Protein AF-A0A822ENY8-F1 (afdb_monomer_lite)

pLDDT: mean 88.09, std 9.8, range [53.44, 96.62]

Radius of gyration: 15.1 Å; chains: 1; bounding box: 35×29×44 Å

Foldseek 3Di:
DPLLDADDPVRDDPVRVVVVVQLLDLVNVLVVLVCQLVVDDPVRLAQDPVLLVVLLVCCLHHNPSNVVSLLVLLVVLCPDPPPVRNSSSLLNSLSNQLSNLNSCPNPDPVSVVVNCVSVVVSVVVCVVPDDPSSVNSNVVSVVRRD

Secondary structure (DSSP, 8-state):
--TT----TTT--HHHHHHHHHHH-HHHHHHHHHHHHHTS-TT-----HHHHHHHHHHHHHHGGGGHHHHHHHHHHHHT---HHHHHHHHHHHHHHHHHHHHHGGG--HHHHHHHHHHHHHHHHHHHHT--HHHHHHHHHHHHHH-

Structure (mmCIF, N/CA/C/O backbone):
data_AF-A0A822ENY8-F1
#
_entry.id   AF-A0A822ENY8-F1
#
loop_
_atom_site.group_PDB
_atom_site.id
_atom_site.type_symbol
_atom_site.label_atom_id
_atom_site.label_alt_id
_atom_site.label_comp_id
_atom_site.label_asym_id
_atom_site.label_entity_id
_atom_site.label_seq_id
_atom_site.pdbx_PDB_ins_code
_atom_site.Cartn_x
_atom_site.Cartn_y
_atom_site.Cartn_z
_atom_site.occupancy
_atom_site.B_iso_or_equiv
_atom_site.auth_seq_id
_atom_site.auth_comp_id
_atom_site.auth_asym_id
_atom_site.auth_atom_id
_atom_site.pdbx_PDB_model_num
ATOM 1 N N . MET A 1 1 ? -21.582 1.482 10.557 1.00 54.69 1 MET A N 1
ATOM 2 C CA . MET A 1 1 ? -20.368 2.025 11.198 1.00 54.69 1 MET A CA 1
ATOM 3 C C . MET A 1 1 ? -20.164 3.452 10.726 1.00 54.69 1 MET A C 1
ATOM 5 O O . MET A 1 1 ? -20.257 3.700 9.523 1.00 54.69 1 MET A O 1
ATOM 9 N N . ASN A 1 2 ? -19.959 4.391 11.649 1.00 65.12 2 ASN A N 1
ATOM 10 C CA . ASN A 1 2 ? -19.601 5.762 11.298 1.00 65.12 2 ASN A CA 1
ATOM 11 C C . ASN A 1 2 ? -18.320 5.735 10.444 1.00 65.12 2 ASN A C 1
ATOM 13 O O . ASN A 1 2 ? -17.404 4.973 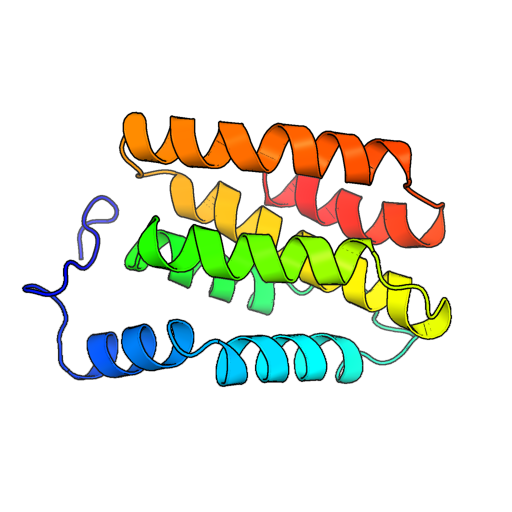10.734 1.00 65.12 2 ASN A O 1
ATOM 17 N N . LYS A 1 3 ? -18.217 6.562 9.395 1.00 58.59 3 LYS A N 1
ATOM 18 C CA . LYS A 1 3 ? -17.013 6.609 8.535 1.00 58.59 3 LYS A CA 1
ATOM 19 C C . LYS A 1 3 ? -15.734 6.979 9.305 1.00 58.59 3 LYS A C 1
ATOM 21 O O . LYS A 1 3 ? -14.646 6.798 8.769 1.00 58.59 3 LYS A O 1
ATOM 26 N N . ARG A 1 4 ? -15.875 7.519 10.520 1.00 65.06 4 ARG A N 1
ATOM 27 C CA . ARG A 1 4 ? -14.782 7.899 11.425 1.00 65.06 4 ARG A CA 1
ATOM 28 C C . ARG A 1 4 ? -14.395 6.805 12.426 1.00 65.06 4 ARG A C 1
ATOM 30 O O . ARG A 1 4 ? -13.328 6.905 13.019 1.00 65.06 4 ARG A O 1
ATOM 37 N N . GLU A 1 5 ? -15.236 5.792 12.612 1.00 71.12 5 GLU A N 1
ATOM 38 C CA . GLU A 1 5 ? -14.983 4.694 13.548 1.00 71.12 5 GLU A CA 1
ATOM 39 C C . GLU A 1 5 ? -14.218 3.573 12.845 1.00 71.12 5 GLU A C 1
ATOM 41 O O . GLU A 1 5 ? -14.550 3.176 11.726 1.00 71.12 5 GLU A O 1
ATOM 46 N N . ARG A 1 6 ? -13.165 3.092 13.509 1.00 81.50 6 ARG A N 1
ATOM 47 C CA . ARG A 1 6 ? -12.361 1.940 13.096 1.00 81.50 6 ARG A CA 1
ATOM 48 C C . ARG A 1 6 ? -12.634 0.780 14.029 1.00 81.50 6 ARG A C 1
ATOM 50 O O . ARG A 1 6 ? -13.015 0.993 15.178 1.00 81.50 6 ARG A O 1
ATOM 57 N N . TYR A 1 7 ? -12.374 -0.422 13.543 1.00 82.19 7 TYR A N 1
ATOM 58 C CA . TYR A 1 7 ? -12.403 -1.586 14.402 1.00 82.19 7 TYR A CA 1
ATOM 59 C C . TYR A 1 7 ? -11.163 -1.611 15.295 1.00 82.19 7 TYR A C 1
ATOM 61 O O . TYR A 1 7 ? -10.032 -1.518 14.823 1.00 82.19 7 TYR A O 1
ATOM 69 N N . THR A 1 8 ? -11.397 -1.755 16.589 1.00 79.00 8 THR A N 1
ATOM 70 C CA . THR A 1 8 ? -10.406 -2.140 17.596 1.00 79.00 8 THR A CA 1
ATOM 71 C C . THR A 1 8 ? -10.589 -3.621 17.914 1.00 79.00 8 THR A C 1
ATOM 73 O O . THR A 1 8 ? -11.653 -4.177 17.643 1.00 79.00 8 THR A O 1
ATOM 76 N N . LYS A 1 9 ? -9.594 -4.270 18.530 1.00 75.31 9 LYS A N 1
ATOM 77 C CA . LYS A 1 9 ? -9.696 -5.691 18.922 1.00 75.31 9 LYS A CA 1
ATOM 78 C C . LYS A 1 9 ? -10.956 -6.006 19.746 1.00 75.31 9 LYS A C 1
ATOM 80 O O . LYS A 1 9 ? -11.491 -7.099 19.641 1.0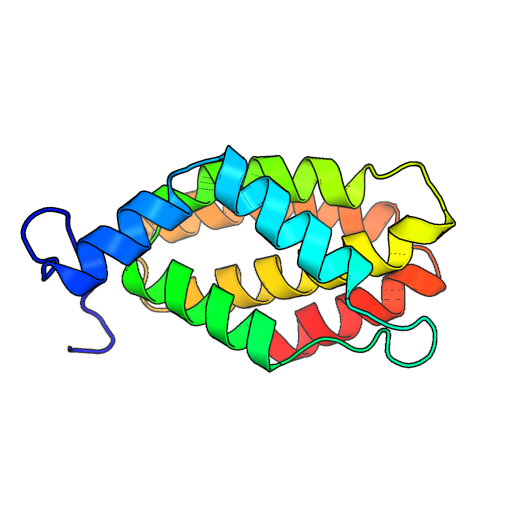0 75.31 9 LYS A O 1
ATOM 85 N N . GLU A 1 10 ? -11.446 -5.035 20.510 1.00 77.81 10 GLU A N 1
ATOM 86 C CA . GLU A 1 10 ? -12.630 -5.152 21.371 1.00 77.81 10 GLU A CA 1
ATOM 87 C C . GLU A 1 10 ? -13.961 -4.933 20.630 1.00 77.81 10 GLU A C 1
ATOM 89 O O . GLU A 1 10 ? -15.008 -5.349 21.113 1.00 77.81 10 GLU A O 1
ATOM 94 N N . THR A 1 11 ? -13.945 -4.269 19.469 1.00 85.44 11 THR A N 1
ATOM 95 C CA . THR A 1 11 ? -15.162 -3.867 18.732 1.00 85.44 11 THR A CA 1
ATOM 96 C C . THR A 1 11 ? -15.384 -4.663 17.444 1.00 85.44 11 THR A C 1
ATOM 98 O O . THR A 1 11 ? -16.391 -4.474 16.757 1.00 85.44 11 THR A O 1
ATOM 101 N N . MET A 1 12 ? -14.458 -5.559 17.090 1.00 86.88 12 MET A N 1
ATOM 102 C CA . MET A 1 12 ? -14.595 -6.446 15.935 1.00 86.88 12 MET A CA 1
ATOM 103 C C . MET A 1 12 ? -15.657 -7.518 16.189 1.00 86.88 12 MET A C 1
ATOM 105 O O . MET A 1 12 ? -15.546 -8.308 17.119 1.00 86.88 12 MET A O 1
ATOM 109 N N . SER A 1 13 ? -16.650 -7.612 15.300 1.00 90.38 13 SER A N 1
ATOM 110 C CA . SER A 1 13 ? -17.468 -8.828 15.194 1.00 90.38 13 SER A CA 1
ATOM 111 C C . SER A 1 13 ? -16.607 -10.009 14.737 1.00 90.38 13 SER A C 1
ATOM 113 O O . SER A 1 13 ? -15.613 -9.796 14.040 1.00 90.38 13 SER A O 1
ATOM 115 N N . GLU A 1 14 ? -17.055 -11.236 14.987 1.00 91.50 14 GLU A N 1
ATOM 116 C CA . GLU A 1 14 ? -16.372 -12.472 14.578 1.00 91.50 14 GLU A CA 1
ATOM 117 C C . GLU A 1 14 ? -15.902 -12.461 13.109 1.00 91.50 14 GLU A C 1
ATOM 119 O O . GLU A 1 14 ? -14.722 -12.665 12.828 1.00 91.50 14 GLU A O 1
ATOM 124 N N . TYR A 1 15 ? -16.779 -12.101 12.166 1.00 89.69 15 TYR A N 1
ATOM 125 C CA . TYR A 1 15 ? -16.439 -12.041 10.737 1.00 89.69 15 TYR A CA 1
ATOM 126 C C . TYR A 1 15 ? -15.315 -11.045 10.412 1.00 89.69 15 TYR A C 1
ATOM 128 O O . TYR A 1 15 ? -14.478 -11.284 9.543 1.00 89.69 15 TYR A O 1
ATOM 136 N N . VAL A 1 16 ? -15.284 -9.917 11.121 1.00 90.50 16 VAL A N 1
ATOM 137 C CA . VAL A 1 16 ? -14.262 -8.878 10.945 1.00 90.50 16 VAL A CA 1
ATOM 138 C C . VAL A 1 16 ? -12.939 -9.330 11.554 1.00 90.50 16 VAL A C 1
ATOM 140 O O . VAL A 1 16 ? -11.891 -9.085 10.961 1.00 90.50 16 VAL A O 1
ATOM 143 N N . ALA 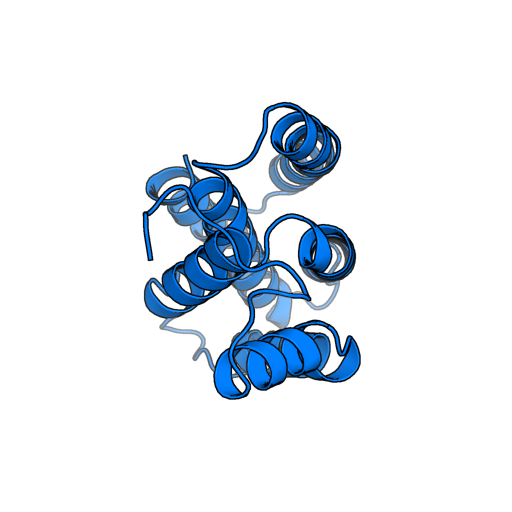A 1 17 ? -12.985 -10.033 12.688 1.00 91.12 17 ALA A N 1
ATOM 144 C CA . ALA A 1 17 ? -11.805 -10.612 13.315 1.00 91.12 17 ALA A CA 1
ATOM 145 C C . ALA A 1 17 ? -11.152 -11.679 12.421 1.00 91.12 17 ALA A C 1
ATOM 147 O O . ALA A 1 17 ? -9.930 -11.700 12.306 1.00 91.12 17 ALA A O 1
ATOM 148 N N . ILE A 1 18 ? -11.939 -12.508 11.720 1.00 93.06 18 ILE A N 1
ATOM 149 C CA . ILE A 1 18 ? -11.416 -13.473 10.734 1.00 93.06 18 ILE A CA 1
ATOM 150 C C . ILE A 1 18 ? -10.630 -12.747 9.635 1.00 93.06 18 ILE A C 1
ATOM 152 O O . ILE A 1 18 ? -9.498 -13.129 9.335 1.00 93.06 18 ILE A O 1
ATOM 156 N N . LEU A 1 19 ? -11.199 -11.678 9.064 1.00 91.88 19 LEU A N 1
ATOM 157 C CA . LEU A 1 19 ? -10.515 -10.873 8.048 1.00 91.88 19 LEU A CA 1
ATOM 158 C C . LEU A 1 19 ? -9.239 -10.234 8.604 1.00 91.88 19 LEU A C 1
ATOM 160 O O . LEU A 1 19 ? -8.189 -10.344 7.978 1.00 91.88 19 LEU A O 1
ATOM 164 N N . TYR A 1 20 ? -9.310 -9.611 9.782 1.00 92.00 20 TYR A N 1
ATOM 165 C CA . TYR A 1 20 ? -8.150 -9.006 10.437 1.00 92.00 20 TYR A CA 1
ATOM 166 C C . TYR A 1 20 ? -7.029 -10.029 10.636 1.00 92.00 20 TYR A C 1
ATOM 168 O O . TYR A 1 20 ? -5.921 -9.828 10.149 1.00 92.00 20 TYR A O 1
ATOM 176 N N . ASN A 1 21 ? -7.334 -11.165 11.266 1.00 92.75 21 ASN A N 1
ATOM 177 C CA . ASN A 1 21 ? -6.360 -12.221 11.539 1.00 92.75 21 ASN A CA 1
ATOM 178 C C . ASN A 1 21 ? -5.733 -12.761 10.251 1.00 92.75 21 ASN A C 1
ATOM 180 O O . ASN A 1 21 ? -4.535 -13.026 10.212 1.00 92.75 21 ASN A O 1
ATOM 184 N N . ARG A 1 22 ? -6.521 -12.882 9.176 1.00 93.88 22 ARG A N 1
ATOM 185 C CA . ARG A 1 22 ? -6.021 -13.356 7.886 1.00 93.88 22 ARG A CA 1
ATOM 186 C C . ARG A 1 22 ? -5.070 -12.361 7.223 1.00 93.88 22 ARG A C 1
ATOM 188 O O . ARG A 1 22 ? -4.066 -12.786 6.672 1.00 93.88 22 ARG A O 1
ATOM 195 N N . PHE A 1 23 ? -5.347 -11.059 7.301 1.00 93.06 23 PHE A N 1
ATOM 196 C CA . PHE A 1 23 ? -4.452 -10.019 6.772 1.00 93.06 23 PHE A CA 1
ATOM 197 C C . PHE A 1 23 ? -3.261 -9.697 7.688 1.00 93.06 23 PHE A C 1
ATOM 199 O O . PHE A 1 23 ? -2.304 -9.078 7.232 1.00 93.06 23 PHE A O 1
ATOM 206 N N . MET A 1 24 ? -3.288 -10.133 8.950 1.00 91.44 24 MET A N 1
ATOM 207 C CA . MET A 1 24 ? -2.122 -10.112 9.843 1.00 91.44 24 MET A CA 1
ATOM 208 C C . MET A 1 24 ? -1.139 -11.264 9.568 1.00 91.44 24 MET A C 1
ATOM 210 O O . MET A 1 24 ? 0.022 -11.186 9.970 1.00 91.44 24 MET A O 1
ATOM 214 N N . ASP A 1 25 ? -1.577 -12.334 8.895 1.00 94.06 25 ASP A N 1
ATOM 215 C CA . ASP A 1 25 ? -0.717 -13.449 8.492 1.00 94.06 25 ASP A CA 1
ATOM 216 C C . ASP A 1 25 ? 0.166 -13.048 7.301 1.00 94.06 25 ASP A C 1
ATOM 218 O O . ASP A 1 25 ? -0.301 -12.905 6.165 1.00 94.06 25 ASP A O 1
ATOM 222 N N . LYS A 1 26 ? 1.472 -12.917 7.565 1.00 91.56 26 LYS A N 1
ATOM 223 C CA . LYS A 1 26 ? 2.457 -12.511 6.558 1.00 91.56 26 LYS A CA 1
ATOM 224 C C . LYS A 1 26 ? 2.508 -13.447 5.351 1.00 91.56 26 LYS A C 1
ATOM 226 O O . LYS A 1 26 ? 2.709 -12.989 4.225 1.00 91.56 26 LYS A O 1
ATOM 231 N N . ASN A 1 27 ? 2.311 -14.748 5.565 1.00 93.75 27 ASN A N 1
ATOM 232 C CA . ASN A 1 27 ? 2.359 -15.734 4.487 1.00 93.75 27 ASN A CA 1
ATOM 233 C C . ASN A 1 27 ? 1.161 -15.572 3.558 1.00 93.75 27 ASN A C 1
ATOM 235 O O . ASN A 1 27 ? 1.317 -15.602 2.338 1.00 93.75 27 ASN A O 1
ATOM 239 N N . PHE A 1 28 ? -0.023 -15.347 4.132 1.00 95.06 28 PHE A N 1
ATOM 240 C CA . PHE A 1 28 ? -1.228 -15.102 3.352 1.00 95.06 28 PHE A CA 1
ATOM 241 C C . PHE A 1 28 ? -1.094 -13.849 2.486 1.00 95.06 28 PHE A C 1
ATOM 243 O O . PHE A 1 28 ? -1.374 -13.908 1.291 1.00 95.06 28 PHE A O 1
ATOM 250 N N . VAL A 1 29 ? -0.649 -12.728 3.060 1.00 94.25 29 VAL A N 1
ATOM 251 C CA . VAL A 1 29 ? -0.496 -11.471 2.311 1.00 94.25 29 VAL A CA 1
ATOM 252 C C . VAL A 1 29 ? 0.551 -11.608 1.208 1.00 94.25 29 VAL A C 1
ATOM 254 O O . VAL A 1 29 ? 0.290 -11.196 0.080 1.00 94.25 29 VAL A O 1
ATOM 257 N N . THR A 1 30 ? 1.687 -12.247 1.497 1.00 94.00 30 THR A N 1
ATOM 258 C CA . THR A 1 30 ? 2.732 -12.502 0.494 1.00 94.00 30 THR A CA 1
ATOM 259 C C . THR A 1 30 ? 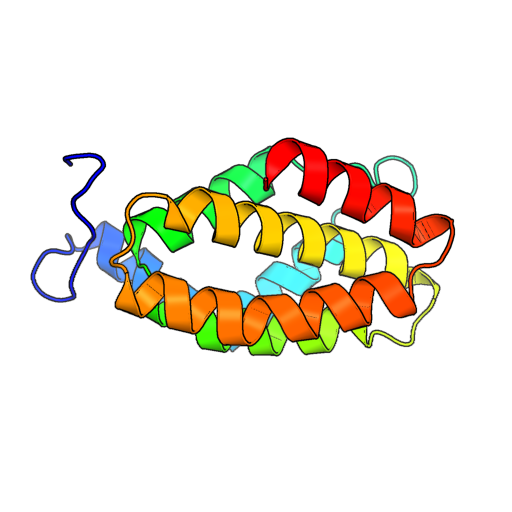2.180 -13.324 -0.676 1.00 94.00 30 THR A C 1
ATOM 261 O O . THR A 1 30 ? 2.334 -12.941 -1.834 1.00 94.00 30 THR A O 1
ATOM 264 N N . GLN A 1 31 ? 1.476 -14.424 -0.391 1.00 95.31 31 GLN A N 1
ATOM 265 C CA . GLN A 1 31 ? 0.854 -15.257 -1.425 1.00 95.31 31 GLN A CA 1
ATOM 266 C C . GLN A 1 31 ? -0.214 -14.491 -2.209 1.00 95.31 31 GLN A C 1
ATOM 268 O O . GLN A 1 31 ? -0.257 -14.574 -3.433 1.00 95.31 31 GLN A O 1
ATOM 273 N N . LEU A 1 32 ? -1.063 -13.720 -1.525 1.00 94.75 32 LEU A N 1
ATOM 274 C CA . LEU A 1 32 ? -2.097 -12.905 -2.156 1.00 94.75 32 LEU A CA 1
ATOM 275 C C . LEU A 1 32 ? -1.489 -11.917 -3.160 1.00 94.75 32 LEU A C 1
ATOM 277 O O . LEU A 1 32 ? -1.969 -11.828 -4.287 1.00 94.75 32 LEU A O 1
ATOM 281 N N . ILE A 1 33 ? -0.427 -11.211 -2.766 1.00 94.44 33 ILE A N 1
ATOM 282 C CA . ILE A 1 33 ? 0.292 -10.267 -3.628 1.00 94.44 33 ILE A CA 1
ATOM 283 C C . ILE A 1 33 ? 0.906 -10.993 -4.830 1.00 94.44 33 ILE A C 1
ATOM 285 O O . ILE A 1 33 ? 0.742 -10.543 -5.961 1.00 94.44 33 ILE A O 1
ATOM 289 N N . GLN A 1 34 ? 1.542 -12.149 -4.618 1.00 92.75 34 GLN A N 1
ATOM 290 C CA . GLN A 1 34 ? 2.086 -12.962 -5.711 1.00 92.75 34 GLN A CA 1
ATOM 291 C C . GLN A 1 34 ? 1.003 -13.376 -6.713 1.00 92.75 34 GLN A C 1
ATOM 293 O O . GLN A 1 34 ? 1.198 -13.234 -7.918 1.00 92.75 34 GLN A O 1
ATOM 298 N N . TYR A 1 35 ? -0.160 -13.824 -6.235 1.00 92.50 35 TYR A N 1
ATOM 299 C CA . TYR A 1 35 ? -1.285 -14.141 -7.113 1.00 92.50 35 TYR A CA 1
ATOM 300 C C . TYR A 1 35 ? -1.791 -12.915 -7.873 1.00 92.50 35 TYR A C 1
ATOM 302 O O . TYR A 1 35 ? -2.115 -13.041 -9.048 1.00 92.50 35 TYR A O 1
ATOM 310 N N . MET A 1 36 ? -1.830 -11.731 -7.253 1.00 92.19 36 MET A N 1
ATOM 311 C CA . MET A 1 36 ? -2.222 -10.496 -7.943 1.00 92.19 36 MET A CA 1
ATOM 312 C C . MET A 1 36 ? -1.262 -10.128 -9.076 1.00 92.19 36 MET A C 1
ATOM 314 O O . MET A 1 36 ? -1.716 -9.681 -10.122 1.00 92.19 36 MET A O 1
ATOM 318 N N . ILE A 1 37 ? 0.041 -10.345 -8.889 1.00 90.31 37 ILE A N 1
ATOM 319 C CA . ILE A 1 37 ? 1.049 -10.096 -9.929 1.00 90.31 37 ILE A CA 1
ATOM 320 C C . ILE A 1 37 ? 0.877 -11.080 -11.094 1.00 90.31 37 ILE A C 1
ATOM 322 O O . ILE A 1 37 ? 0.966 -10.678 -12.249 1.00 90.31 37 ILE A O 1
ATOM 326 N N . LEU A 1 38 ? 0.620 -12.358 -10.792 1.00 87.44 38 LEU A N 1
ATOM 327 C CA . LEU A 1 38 ? 0.505 -13.431 -11.788 1.00 87.44 38 LEU A CA 1
ATOM 328 C C . LEU A 1 38 ? -0.826 -13.447 -12.545 1.00 87.44 38 LEU A C 1
ATOM 330 O O . LEU A 1 38 ? -0.868 -13.917 -13.677 1.00 87.44 38 LEU A O 1
ATOM 334 N N . ALA A 1 39 ? -1.912 -13.004 -11.910 1.00 79.56 39 ALA A N 1
ATOM 335 C CA . ALA A 1 39 ? -3.259 -13.081 -12.472 1.00 79.56 39 ALA A CA 1
ATOM 336 C C . ALA A 1 39 ? -3.492 -12.123 -13.648 1.00 79.56 39 ALA A C 1
ATOM 338 O O . ALA A 1 39 ? -4.523 -12.225 -14.307 1.00 79.56 39 ALA A O 1
ATOM 339 N N . ASP A 1 40 ? -2.570 -11.194 -13.893 1.00 70.75 40 ASP A N 1
ATOM 340 C CA . ASP A 1 40 ? -2.741 -10.177 -14.917 1.00 70.75 40 ASP A CA 1
ATOM 341 C C . ASP A 1 40 ? -2.082 -10.638 -16.226 1.00 70.75 40 ASP A C 1
ATOM 343 O O . ASP A 1 40 ? -0.887 -10.940 -16.285 1.00 70.75 40 ASP A O 1
ATOM 347 N N . GLU A 1 41 ? -2.874 -10.698 -17.296 1.00 61.94 41 GLU A N 1
ATOM 348 C CA . GLU A 1 41 ? -2.367 -10.973 -18.637 1.00 61.94 41 GLU A CA 1
ATOM 349 C C . GLU A 1 41 ? -1.564 -9.765 -19.149 1.00 61.94 41 GLU A C 1
ATOM 351 O O . GLU A 1 41 ? -1.925 -8.614 -18.898 1.00 61.94 41 GLU A O 1
ATOM 356 N N . LYS A 1 42 ? -0.483 -10.007 -19.907 1.00 57.44 42 LYS A N 1
ATOM 357 C CA . LYS A 1 42 ? 0.445 -8.957 -20.388 1.00 57.44 42 LYS A CA 1
ATOM 358 C C . LYS A 1 42 ? -0.227 -7.785 -21.124 1.00 57.44 42 LYS A C 1
ATOM 360 O O . LYS A 1 42 ? 0.359 -6.715 -21.202 1.00 57.44 42 LYS A O 1
ATOM 365 N N . ASN A 1 43 ? -1.437 -7.974 -21.651 1.00 53.44 43 ASN A N 1
ATOM 366 C CA . ASN A 1 43 ? -2.165 -6.962 -22.420 1.00 53.44 43 ASN A CA 1
ATOM 367 C C . ASN A 1 43 ? -3.183 -6.159 -21.582 1.00 53.44 43 ASN A C 1
ATOM 369 O O . ASN A 1 43 ? -3.791 -5.227 -22.104 1.00 53.44 43 ASN A O 1
ATOM 373 N N . GLU A 1 44 ? -3.358 -6.486 -20.297 1.00 58.84 44 GLU A N 1
ATOM 374 C CA . GLU A 1 44 ? -4.300 -5.829 -19.377 1.00 58.84 44 GLU A CA 1
ATOM 375 C C . GLU A 1 44 ? -3.616 -5.342 -18.088 1.00 58.84 44 GLU A C 1
ATOM 377 O O . GLU A 1 44 ? -4.223 -5.311 -17.019 1.00 58.84 44 GLU A O 1
ATOM 382 N N . LEU A 1 45 ? -2.353 -4.910 -18.172 1.00 63.41 45 LEU A N 1
ATOM 383 C CA . LEU A 1 45 ? -1.557 -4.413 -17.035 1.00 63.41 45 LEU A CA 1
ATOM 384 C C . LEU A 1 45 ? -2.019 -3.028 -16.518 1.00 63.41 45 LEU A C 1
ATOM 386 O O . LEU A 1 45 ? -1.227 -2.228 -16.028 1.00 63.41 45 LEU A O 1
ATOM 390 N N . ASN A 1 46 ? -3.320 -2.747 -16.580 1.00 76.56 46 ASN A N 1
ATOM 391 C CA . ASN A 1 46 ? -3.942 -1.532 -16.075 1.00 76.56 46 ASN A CA 1
ATOM 392 C C . ASN A 1 46 ? -4.130 -1.581 -14.557 1.00 76.56 46 ASN A C 1
ATOM 394 O O . ASN A 1 46 ? -4.361 -2.634 -13.966 1.00 76.56 46 ASN A O 1
ATOM 398 N N . PHE A 1 47 ? -4.130 -0.406 -13.929 1.00 82.31 47 PHE A N 1
ATOM 399 C CA . PHE A 1 47 ? -4.451 -0.250 -12.513 1.00 82.31 47 PHE A CA 1
ATOM 400 C C . PHE A 1 47 ? -5.825 -0.846 -12.171 1.00 82.31 47 PHE A C 1
ATOM 402 O O . PHE A 1 47 ? -6.865 -0.406 -12.675 1.00 82.31 47 PHE A O 1
ATOM 409 N N . ASN A 1 48 ? -5.853 -1.815 -11.259 1.00 88.62 48 ASN A N 1
ATOM 410 C CA . ASN A 1 48 ? -7.073 -2.508 -10.892 1.00 88.62 48 ASN A CA 1
ATOM 411 C C . ASN A 1 48 ? -7.843 -1.745 -9.803 1.00 88.62 48 ASN A C 1
ATOM 413 O O . ASN A 1 48 ? -7.542 -1.791 -8.604 1.00 88.62 48 ASN A O 1
ATOM 417 N N . ILE A 1 49 ? -8.928 -1.082 -10.214 1.00 86.94 49 ILE A N 1
ATOM 418 C CA . ILE A 1 49 ? -9.775 -0.292 -9.312 1.00 86.94 49 ILE A CA 1
ATOM 419 C C . ILE A 1 49 ? -10.403 -1.122 -8.178 1.00 86.94 49 ILE A C 1
ATOM 421 O O . ILE A 1 49 ? -10.694 -0.582 -7.106 1.00 86.94 49 ILE A O 1
ATOM 425 N N . HIS A 1 50 ? -10.624 -2.423 -8.381 1.00 90.81 50 HIS A N 1
ATOM 426 C CA . HIS A 1 50 ? -11.206 -3.300 -7.365 1.00 90.81 50 HIS A CA 1
ATOM 427 C C . HIS A 1 50 ? -10.182 -3.657 -6.287 1.00 90.81 50 HIS A C 1
ATOM 429 O O . HIS A 1 50 ? -10.510 -3.561 -5.101 1.00 90.81 50 HIS A O 1
ATOM 435 N N . ARG A 1 51 ? -8.938 -3.968 -6.674 1.00 92.50 51 ARG A N 1
ATOM 436 C CA . ARG A 1 51 ? -7.829 -4.200 -5.732 1.00 92.50 51 ARG A CA 1
ATOM 437 C C . ARG A 1 51 ? -7.534 -2.948 -4.913 1.00 92.50 51 ARG A C 1
ATOM 439 O O . ARG A 1 51 ? -7.545 -3.002 -3.684 1.00 92.50 51 ARG A O 1
ATOM 446 N N . PHE A 1 52 ? -7.443 -1.790 -5.563 1.00 92.75 52 PHE A N 1
ATOM 447 C CA . PHE A 1 52 ? -7.346 -0.499 -4.875 1.00 92.75 52 PHE A CA 1
ATOM 448 C C . PHE A 1 52 ? -8.467 -0.291 -3.838 1.00 92.75 52 PHE A C 1
ATOM 450 O O . PHE A 1 52 ? -8.209 0.076 -2.688 1.00 92.75 52 PHE A O 1
ATOM 457 N N . ARG A 1 53 ? -9.735 -0.532 -4.213 1.00 93.31 53 ARG A N 1
ATOM 458 C CA . ARG A 1 53 ? -10.882 -0.384 -3.296 1.00 93.31 53 ARG A CA 1
ATOM 459 C C . ARG A 1 53 ? -10.812 -1.361 -2.123 1.00 93.31 53 ARG A C 1
ATOM 461 O O . ARG A 1 53 ? -11.210 -0.980 -1.020 1.00 93.31 53 ARG A O 1
ATOM 468 N N . MET A 1 54 ? -10.302 -2.572 -2.346 1.00 95.00 54 MET A N 1
ATOM 469 C CA . MET A 1 54 ? -10.055 -3.558 -1.296 1.00 95.00 54 MET A CA 1
ATOM 470 C C . MET A 1 54 ? -9.019 -3.031 -0.297 1.00 95.00 54 MET A C 1
ATOM 472 O O . MET A 1 54 ? -9.343 -2.909 0.885 1.00 95.00 54 MET A O 1
ATOM 476 N N . PHE A 1 55 ? -7.833 -2.615 -0.759 1.00 95.75 55 PHE A N 1
ATOM 477 C CA . PHE A 1 55 ? -6.785 -2.061 0.109 1.00 95.75 55 PHE A CA 1
ATOM 478 C C . PHE A 1 55 ? -7.253 -0.809 0.854 1.00 95.75 55 PHE A C 1
ATOM 480 O O . PHE A 1 55 ? -7.079 -0.705 2.068 1.00 95.75 55 PHE A O 1
ATOM 487 N N . LYS A 1 56 ? -7.966 0.097 0.177 1.00 94.81 56 LYS A N 1
ATOM 488 C CA . LYS A 1 56 ? -8.619 1.244 0.824 1.00 94.81 56 LYS A CA 1
ATOM 489 C C . LYS A 1 56 ? -9.540 0.814 1.966 1.00 94.81 56 LYS A C 1
ATOM 491 O O . LYS A 1 56 ? -9.557 1.458 3.013 1.00 94.81 56 LYS A O 1
ATOM 496 N N . GLY A 1 57 ? -10.339 -0.232 1.762 1.00 93.50 57 GLY A N 1
ATOM 497 C CA . GLY A 1 57 ? -11.214 -0.794 2.788 1.00 93.50 57 GLY A CA 1
ATOM 498 C C . GLY A 1 57 ? -10.430 -1.333 3.983 1.00 93.50 57 GLY A C 1
ATOM 499 O O . GLY A 1 57 ? -10.780 -1.010 5.118 1.00 93.50 57 GLY A O 1
ATOM 500 N N . LEU A 1 58 ? -9.353 -2.080 3.726 1.00 93.94 58 LEU A N 1
ATOM 501 C CA . LEU A 1 58 ? -8.476 -2.642 4.756 1.00 93.94 58 LEU A CA 1
ATOM 502 C C . LEU A 1 58 ? -7.875 -1.544 5.640 1.00 93.94 58 LEU A C 1
ATOM 504 O O . LEU A 1 58 ? -8.133 -1.526 6.843 1.00 93.94 58 LEU A O 1
ATOM 508 N N . PHE A 1 59 ? -7.173 -0.571 5.054 1.00 94.38 59 PHE A N 1
ATOM 509 C CA . PHE A 1 59 ? -6.541 0.513 5.818 1.00 94.38 59 PHE A CA 1
ATOM 510 C C . PHE A 1 59 ? -7.558 1.438 6.494 1.00 94.38 59 PHE A C 1
ATOM 512 O O . PHE A 1 59 ? -7.315 1.939 7.594 1.00 94.38 59 PHE A O 1
ATOM 519 N N . ARG A 1 60 ? -8.738 1.639 5.892 1.00 92.75 60 ARG A N 1
ATOM 520 C CA . ARG A 1 60 ? -9.821 2.389 6.540 1.00 92.75 60 ARG A CA 1
ATOM 521 C C . ARG A 1 60 ? -10.333 1.673 7.787 1.00 92.75 60 ARG A C 1
ATOM 523 O O . ARG A 1 60 ? -10.592 2.343 8.776 1.00 92.75 60 ARG A O 1
ATOM 530 N N . ASN A 1 61 ? -10.532 0.358 7.723 1.00 91.12 61 ASN A N 1
ATOM 531 C CA . ASN A 1 61 ? -11.199 -0.407 8.777 1.00 91.12 61 ASN A CA 1
ATOM 532 C C . ASN A 1 61 ? -10.238 -0.831 9.903 1.00 91.12 61 ASN A C 1
ATOM 534 O O . ASN A 1 61 ? -10.628 -0.759 11.066 1.00 91.12 61 ASN A O 1
ATOM 538 N N . PHE A 1 62 ? -9.012 -1.240 9.560 1.00 90.38 62 PHE A N 1
ATOM 539 C CA . PHE A 1 62 ? -8.024 -1.814 10.488 1.00 90.38 62 PHE A CA 1
ATOM 540 C C . PHE A 1 62 ? -6.880 -0.856 10.845 1.00 90.38 62 PHE A C 1
ATOM 542 O O . PHE A 1 62 ? -6.193 -1.048 11.841 1.00 90.38 62 PHE A O 1
ATOM 549 N N . GLY A 1 63 ? -6.700 0.223 10.083 1.00 86.69 63 GLY A N 1
ATOM 550 C CA . GLY A 1 63 ? -5.761 1.279 10.442 1.00 86.69 63 GLY A CA 1
ATOM 551 C C . GLY A 1 63 ? -4.290 0.885 10.299 1.00 86.69 63 GLY A C 1
ATOM 552 O O . GLY A 1 63 ? -3.886 0.282 9.306 1.00 86.69 63 GLY A O 1
ATOM 553 N N . ILE A 1 64 ? -3.494 1.312 11.282 1.00 88.00 64 ILE A N 1
ATOM 554 C CA . ILE A 1 64 ? -2.028 1.282 11.242 1.00 88.00 64 ILE A CA 1
ATOM 555 C C . ILE A 1 64 ? -1.440 -0.107 11.510 1.00 88.00 64 ILE A C 1
ATOM 557 O O . ILE A 1 64 ? -0.319 -0.362 11.091 1.00 88.00 64 ILE A O 1
ATOM 561 N N . ASP A 1 65 ? -2.195 -1.013 12.137 1.00 87.00 65 ASP A N 1
ATOM 562 C CA . ASP A 1 65 ? -1.724 -2.354 12.515 1.00 87.00 65 ASP A CA 1
ATOM 563 C C . ASP A 1 65 ? -1.190 -3.154 11.319 1.00 87.00 65 ASP A C 1
ATOM 565 O O . ASP A 1 65 ? -0.207 -3.878 11.432 1.00 87.00 65 ASP A O 1
ATOM 569 N N . LEU A 1 66 ? -1.819 -2.985 10.152 1.00 88.44 66 LEU A N 1
ATOM 570 C CA . LEU A 1 66 ? -1.420 -3.656 8.915 1.00 88.44 66 LEU A CA 1
ATOM 571 C C . LEU A 1 66 ? -0.283 -2.929 8.182 1.00 88.44 66 LEU A C 1
ATOM 573 O O . LEU A 1 66 ? 0.358 -3.511 7.310 1.00 88.44 66 LEU A O 1
ATOM 577 N N . MET A 1 67 ? -0.040 -1.654 8.497 1.00 91.00 67 MET A N 1
ATOM 578 C CA . MET A 1 67 ? 0.827 -0.772 7.713 1.00 91.00 67 MET A CA 1
ATOM 579 C C . MET A 1 67 ? 2.250 -1.311 7.615 1.00 91.00 67 MET A C 1
ATOM 581 O O . MET A 1 67 ? 2.798 -1.363 6.521 1.00 91.00 67 MET A O 1
ATOM 585 N N . ASP A 1 68 ? 2.831 -1.737 8.734 1.00 89.00 68 ASP A N 1
ATOM 586 C CA . ASP A 1 68 ? 4.228 -2.172 8.774 1.00 89.00 68 ASP A CA 1
ATOM 587 C C . ASP A 1 68 ? 4.459 -3.399 7.898 1.00 89.00 68 ASP A C 1
ATOM 589 O O . ASP A 1 68 ? 5.423 -3.444 7.138 1.00 89.00 68 ASP A O 1
ATOM 593 N N . HIS A 1 69 ? 3.520 -4.342 7.925 1.00 89.31 69 HIS A N 1
ATOM 594 C CA . HIS A 1 69 ? 3.606 -5.528 7.093 1.00 89.31 69 HIS A CA 1
ATOM 595 C C . HIS A 1 69 ? 3.468 -5.205 5.597 1.00 89.31 69 HIS A C 1
ATOM 597 O O . HIS A 1 69 ? 4.230 -5.722 4.782 1.00 89.31 69 HIS A O 1
ATOM 603 N N . PHE A 1 70 ? 2.545 -4.313 5.223 1.00 94.38 70 PHE A N 1
ATOM 604 C CA . PHE A 1 70 ? 2.432 -3.879 3.830 1.00 94.38 70 PHE A CA 1
ATOM 605 C C . PHE A 1 70 ? 3.643 -3.061 3.371 1.00 94.38 70 PHE A C 1
ATOM 607 O O . PHE A 1 70 ? 4.033 -3.197 2.219 1.00 94.38 70 PHE A O 1
ATOM 614 N N . MET A 1 71 ? 4.270 -2.263 4.241 1.00 95.00 71 MET A N 1
ATOM 615 C CA . MET A 1 71 ? 5.506 -1.546 3.904 1.00 95.00 71 MET A CA 1
ATOM 616 C C . MET A 1 71 ? 6.668 -2.504 3.609 1.00 95.00 71 MET A C 1
ATOM 618 O O . MET A 1 71 ? 7.387 -2.276 2.643 1.00 95.00 71 MET A O 1
ATOM 622 N N . GLU A 1 72 ? 6.820 -3.591 4.377 1.00 93.81 72 GLU A N 1
ATOM 623 C CA . GLU A 1 72 ? 7.806 -4.645 4.073 1.00 93.81 72 GLU A CA 1
ATOM 624 C C . GLU A 1 72 ? 7.557 -5.266 2.688 1.00 93.81 72 GLU A C 1
ATOM 626 O O . GLU A 1 72 ? 8.489 -5.489 1.923 1.00 93.81 72 GLU A O 1
ATOM 631 N N . GLN A 1 73 ? 6.293 -5.537 2.346 1.00 95.06 73 GLN A N 1
ATOM 632 C CA . GLN A 1 73 ? 5.947 -6.092 1.035 1.00 95.06 73 GLN A CA 1
ATOM 633 C C . GLN A 1 73 ? 6.189 -5.090 -0.096 1.00 95.06 73 GLN A C 1
ATOM 635 O O . GLN A 1 73 ? 6.706 -5.467 -1.141 1.00 95.06 73 GLN A O 1
ATOM 640 N N . LEU A 1 74 ? 5.845 -3.817 0.104 1.00 96.50 74 LEU A N 1
ATOM 641 C CA . LEU A 1 74 ? 6.074 -2.758 -0.877 1.00 96.50 74 LEU A CA 1
ATOM 642 C C . LEU 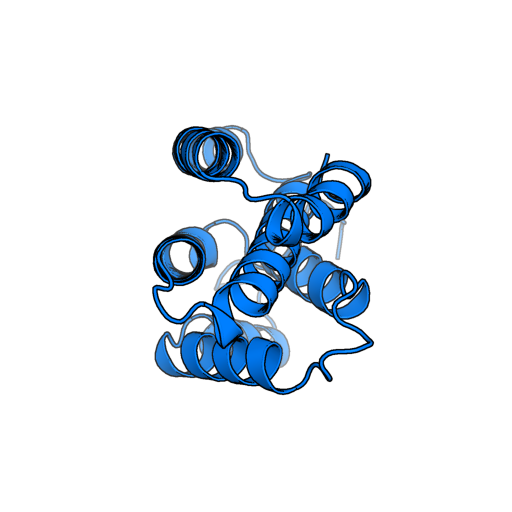A 1 74 ? 7.556 -2.625 -1.233 1.00 96.50 74 LEU A C 1
ATOM 644 O O . LEU A 1 74 ? 7.874 -2.509 -2.414 1.00 96.50 74 LEU A O 1
ATOM 648 N N . ASP A 1 75 ? 8.436 -2.695 -0.234 1.00 95.12 75 ASP A N 1
ATOM 649 C CA . ASP A 1 75 ? 9.886 -2.676 -0.429 1.00 95.12 75 ASP A CA 1
ATOM 650 C C . ASP A 1 75 ? 10.353 -3.839 -1.319 1.00 95.12 75 ASP A C 1
ATOM 652 O O . ASP A 1 75 ? 11.054 -3.626 -2.305 1.00 95.12 75 ASP A O 1
ATOM 656 N N . ILE A 1 76 ? 9.871 -5.059 -1.057 1.00 95.06 76 ILE A N 1
ATOM 657 C CA . ILE A 1 76 ? 10.174 -6.240 -1.885 1.00 95.06 76 ILE A CA 1
ATOM 658 C C . ILE A 1 76 ? 9.707 -6.042 -3.335 1.00 95.06 76 ILE A C 1
ATOM 660 O O . ILE A 1 76 ? 10.416 -6.421 -4.265 1.00 95.06 76 ILE A O 1
ATOM 664 N N . LEU A 1 77 ? 8.524 -5.453 -3.539 1.00 95.06 77 LEU A N 1
ATOM 665 C CA . LEU A 1 77 ? 7.940 -5.272 -4.870 1.00 95.06 77 LEU A CA 1
ATOM 666 C C . LEU A 1 77 ? 8.727 -4.288 -5.736 1.00 95.06 77 LEU A C 1
ATOM 668 O O . LEU A 1 77 ? 8.952 -4.570 -6.912 1.00 95.06 77 LEU A O 1
ATOM 672 N N . ILE A 1 78 ? 9.140 -3.147 -5.180 1.00 94.12 78 ILE A N 1
ATOM 673 C CA . ILE A 1 78 ? 9.870 -2.129 -5.953 1.00 94.12 78 ILE A CA 1
ATOM 674 C C . ILE A 1 78 ? 11.324 -2.533 -6.232 1.00 94.12 78 ILE A C 1
ATOM 676 O O . ILE A 1 78 ? 11.935 -2.012 -7.159 1.00 94.12 78 ILE A O 1
ATOM 680 N N . HIS A 1 79 ? 11.857 -3.490 -5.466 1.00 94.62 79 HIS A N 1
ATOM 681 C CA . HIS A 1 79 ? 13.196 -4.055 -5.636 1.00 94.62 79 HIS A CA 1
ATOM 682 C C . HIS A 1 79 ? 13.219 -5.356 -6.458 1.00 94.62 79 HIS A C 1
ATOM 684 O O . HIS A 1 79 ? 14.248 -6.042 -6.501 1.00 94.62 79 HIS A O 1
ATOM 690 N N . GLU A 1 80 ? 12.111 -5.722 -7.110 1.00 93.06 80 GLU A N 1
ATOM 691 C CA . GLU A 1 80 ? 12.065 -6.891 -7.987 1.00 93.06 80 GLU A CA 1
ATOM 692 C C . GLU A 1 80 ? 13.089 -6.754 -9.128 1.00 93.06 80 GLU A C 1
ATOM 694 O O . GLU A 1 80 ? 13.166 -5.738 -9.822 1.00 93.06 80 GLU A O 1
ATOM 699 N N . LYS A 1 81 ? 13.892 -7.804 -9.327 1.00 88.31 81 LYS A N 1
ATOM 700 C CA . LYS A 1 81 ? 14.996 -7.834 -10.299 1.00 88.31 81 LYS A CA 1
ATOM 701 C C . LYS A 1 81 ? 14.608 -8.514 -11.606 1.00 88.31 81 LYS A C 1
ATOM 703 O O . LYS A 1 81 ? 15.259 -8.289 -12.624 1.00 88.31 81 LYS A O 1
ATOM 708 N N . MET A 1 82 ? 13.583 -9.363 -11.583 1.00 87.94 82 MET A N 1
ATOM 709 C CA . MET A 1 82 ? 13.050 -9.999 -12.784 1.00 87.94 82 MET A CA 1
ATOM 710 C C . MET A 1 82 ? 12.287 -8.967 -13.613 1.00 87.94 82 MET A C 1
ATOM 712 O O . MET A 1 82 ? 11.178 -8.571 -13.249 1.00 87.94 82 MET A O 1
ATOM 716 N N . ILE A 1 83 ? 12.871 -8.554 -14.740 1.00 83.50 83 ILE A N 1
ATOM 717 C CA . ILE A 1 83 ? 12.309 -7.538 -15.644 1.00 83.50 83 ILE A CA 1
ATOM 718 C C . ILE A 1 83 ? 10.878 -7.910 -16.053 1.00 83.50 83 ILE A C 1
ATOM 720 O O . ILE A 1 83 ? 9.995 -7.058 -16.051 1.00 83.50 83 ILE A O 1
ATOM 724 N N . GLU A 1 84 ? 10.602 -9.192 -16.315 1.00 84.56 84 GLU A N 1
ATOM 725 C CA . GLU A 1 84 ? 9.266 -9.650 -16.706 1.00 84.56 84 GLU A CA 1
ATOM 726 C C . GLU A 1 84 ? 8.196 -9.520 -15.609 1.00 84.56 84 GLU A C 1
ATOM 728 O O . GLU A 1 84 ? 7.007 -9.619 -15.910 1.00 84.56 84 GLU A O 1
ATOM 733 N N . LYS A 1 85 ? 8.598 -9.306 -14.350 1.00 86.88 85 LYS A N 1
ATOM 734 C CA . LYS A 1 85 ? 7.694 -9.119 -13.206 1.00 86.88 85 LYS A CA 1
ATOM 735 C C . LYS A 1 85 ? 7.624 -7.678 -12.721 1.00 86.88 85 LYS A C 1
ATOM 737 O O . LYS A 1 85 ? 6.640 -7.334 -12.071 1.00 86.88 85 LYS A O 1
ATOM 742 N N . GLN A 1 86 ? 8.618 -6.846 -13.036 1.00 88.56 86 GLN A N 1
ATOM 743 C CA . GLN A 1 86 ? 8.727 -5.477 -12.524 1.00 88.56 86 GLN A CA 1
ATOM 744 C C . GLN A 1 86 ? 7.449 -4.665 -12.744 1.00 88.56 86 GLN A C 1
ATOM 746 O O . GLN A 1 86 ? 6.912 -4.107 -11.791 1.00 88.56 86 GLN A O 1
ATOM 751 N N . GLU A 1 87 ? 6.902 -4.651 -13.959 1.00 88.44 87 GLU A N 1
ATOM 752 C CA . GLU A 1 87 ? 5.674 -3.903 -14.256 1.00 88.44 87 GLU A CA 1
ATOM 753 C C . GLU A 1 87 ? 4.490 -4.359 -13.382 1.00 88.44 87 GLU A C 1
ATOM 755 O O . GLU A 1 87 ? 3.784 -3.539 -12.792 1.00 88.44 87 GLU A O 1
ATOM 760 N N . GLY A 1 88 ? 4.316 -5.674 -13.210 1.00 90.31 88 GLY A N 1
ATOM 761 C CA . GLY A 1 88 ? 3.291 -6.233 -12.328 1.00 90.31 88 GLY A CA 1
ATOM 762 C C . GLY A 1 88 ? 3.509 -5.891 -10.855 1.00 90.31 88 GLY A C 1
ATOM 763 O O . GLY A 1 88 ? 2.566 -5.500 -10.164 1.00 90.31 88 GLY A O 1
ATOM 764 N N . CYS A 1 89 ? 4.753 -5.971 -10.381 1.00 93.50 89 CYS A N 1
ATOM 765 C CA . CYS A 1 89 ? 5.120 -5.603 -9.017 1.00 93.50 89 CYS A CA 1
ATOM 766 C C . CYS A 1 89 ? 4.852 -4.118 -8.740 1.00 93.50 89 CYS A C 1
ATOM 768 O O . CYS A 1 89 ? 4.207 -3.791 -7.742 1.00 93.50 89 CYS A O 1
ATOM 770 N N . HIS A 1 90 ? 5.268 -3.219 -9.638 1.00 93.31 90 HIS A N 1
ATOM 771 C CA . HIS A 1 90 ? 5.028 -1.782 -9.502 1.00 93.31 90 HIS A CA 1
ATOM 772 C C . HIS A 1 90 ? 3.537 -1.433 -9.583 1.00 93.31 90 HIS A C 1
ATOM 774 O O . HIS A 1 90 ? 3.091 -0.576 -8.821 1.00 93.31 90 HIS A O 1
ATOM 780 N N . ARG A 1 91 ? 2.740 -2.109 -10.424 1.00 92.00 91 ARG A N 1
ATOM 781 C CA . ARG A 1 91 ? 1.274 -1.948 -10.440 1.00 92.00 91 ARG A CA 1
ATOM 782 C C . ARG A 1 91 ? 0.647 -2.327 -9.102 1.00 92.00 91 ARG A C 1
ATOM 784 O O . ARG A 1 91 ? -0.102 -1.534 -8.534 1.00 92.00 91 ARG A O 1
ATOM 791 N N . VAL A 1 92 ? 0.937 -3.521 -8.586 1.00 94.38 92 VAL A N 1
ATOM 792 C CA . VAL A 1 92 ? 0.354 -3.973 -7.312 1.00 94.38 92 VAL A CA 1
ATOM 793 C C . VAL A 1 92 ? 0.816 -3.075 -6.160 1.00 94.38 92 VAL A C 1
ATOM 795 O O . VAL A 1 92 ? 0.007 -2.705 -5.306 1.00 94.38 92 VAL A O 1
ATOM 798 N N . ALA A 1 93 ? 2.077 -2.632 -6.171 1.00 95.56 93 ALA A N 1
ATOM 799 C CA . ALA A 1 93 ? 2.581 -1.648 -5.217 1.00 95.56 93 ALA A CA 1
ATOM 800 C C . ALA A 1 93 ? 1.802 -0.322 -5.295 1.00 95.56 93 ALA A C 1
ATOM 802 O O . ALA A 1 93 ? 1.332 0.180 -4.272 1.00 95.56 93 ALA A O 1
ATOM 803 N N . ALA A 1 94 ? 1.584 0.205 -6.501 1.00 94.50 94 ALA A N 1
ATOM 804 C CA . ALA A 1 94 ? 0.780 1.398 -6.758 1.00 94.50 94 ALA A CA 1
ATOM 805 C C . ALA A 1 94 ? -0.665 1.263 -6.233 1.00 94.50 94 ALA A C 1
ATOM 807 O O . ALA A 1 94 ? -1.194 2.184 -5.605 1.00 94.50 94 ALA A O 1
ATOM 808 N N . GLU A 1 95 ? -1.312 0.111 -6.424 1.00 94.94 95 GLU A N 1
ATOM 809 C CA . GLU A 1 95 ? -2.664 -0.164 -5.915 1.00 94.94 95 GLU A CA 1
ATOM 810 C C . GLU A 1 95 ? -2.728 -0.182 -4.382 1.00 94.94 95 GLU A C 1
ATOM 812 O O . GLU A 1 95 ? -3.658 0.387 -3.791 1.00 94.94 95 GLU A O 1
ATOM 817 N N . ILE A 1 96 ? -1.736 -0.804 -3.734 1.00 96.00 96 ILE A N 1
ATOM 818 C CA . ILE A 1 96 ? -1.616 -0.849 -2.273 1.00 96.00 96 ILE A CA 1
ATOM 819 C C . ILE A 1 96 ? -1.394 0.560 -1.721 1.00 96.00 96 ILE A C 1
ATOM 821 O O . ILE A 1 96 ? -2.112 0.973 -0.807 1.00 96.00 96 ILE A O 1
ATOM 825 N N . VAL A 1 97 ? -0.448 1.315 -2.289 1.00 96.25 97 VAL A N 1
ATOM 826 C CA . VAL A 1 97 ? -0.115 2.681 -1.856 1.00 96.25 97 VAL A CA 1
ATOM 827 C C . VAL A 1 97 ? -1.315 3.610 -2.006 1.00 96.25 97 VAL A C 1
ATOM 829 O O . VAL A 1 97 ? -1.696 4.282 -1.044 1.00 96.25 97 VAL A O 1
ATOM 832 N N . ALA A 1 98 ? -1.984 3.601 -3.162 1.00 95.00 98 ALA A N 1
ATOM 833 C CA . ALA A 1 98 ? -3.199 4.384 -3.366 1.00 95.00 98 ALA A CA 1
ATOM 834 C C . ALA A 1 98 ? -4.286 4.006 -2.346 1.00 95.00 98 ALA A C 1
ATOM 836 O O . ALA A 1 98 ? -4.948 4.877 -1.770 1.00 95.00 98 ALA A O 1
ATOM 837 N N . GLY A 1 99 ? -4.458 2.706 -2.081 1.00 95.38 99 GLY A N 1
ATOM 838 C CA . GLY A 1 99 ? -5.375 2.202 -1.062 1.00 95.38 99 GLY A CA 1
ATOM 839 C C . GLY A 1 99 ? -5.033 2.716 0.337 1.00 95.38 99 GLY A C 1
ATOM 840 O O . GLY A 1 99 ? -5.922 3.166 1.061 1.00 95.38 99 GLY A O 1
ATOM 841 N N . MET A 1 100 ? -3.751 2.717 0.697 1.00 95.38 100 MET A N 1
ATOM 842 C CA . MET A 1 100 ? -3.241 3.186 1.985 1.00 95.38 100 MET A CA 1
ATOM 843 C C . MET A 1 100 ? -3.493 4.684 2.189 1.00 95.38 100 MET A C 1
ATOM 845 O O . MET A 1 100 ? -4.077 5.073 3.205 1.00 95.38 100 MET A O 1
ATOM 849 N N . ILE A 1 101 ? -3.166 5.521 1.197 1.00 94.94 101 ILE A N 1
ATOM 850 C CA . ILE A 1 101 ? -3.401 6.974 1.257 1.00 94.94 101 ILE A CA 1
ATOM 851 C C . ILE A 1 101 ? -4.904 7.269 1.360 1.00 94.94 101 ILE A C 1
ATOM 853 O O . ILE A 1 101 ? -5.354 8.007 2.235 1.00 94.94 101 ILE A O 1
ATOM 857 N N . ARG A 1 102 ? -5.738 6.646 0.519 1.00 94.19 102 ARG A N 1
ATOM 858 C CA . ARG A 1 102 ? -7.190 6.908 0.537 1.00 94.19 102 ARG A CA 1
ATOM 859 C C . ARG A 1 102 ? -7.890 6.308 1.753 1.00 94.19 102 ARG A C 1
ATOM 861 O O . ARG A 1 102 ? -8.936 6.822 2.166 1.00 94.19 102 ARG A O 1
ATOM 868 N N . GLY A 1 103 ? -7.357 5.222 2.306 1.00 93.62 103 GLY A N 1
ATOM 869 C CA . GLY A 1 103 ? -7.840 4.574 3.524 1.00 93.62 103 GLY A CA 1
ATOM 870 C C . GLY A 1 103 ? -7.523 5.378 4.784 1.00 93.62 103 GLY A C 1
ATOM 871 O O . GLY A 1 103 ? -8.303 5.344 5.737 1.00 93.62 103 GLY A O 1
ATOM 872 N N . SER A 1 104 ? -6.452 6.177 4.761 1.00 93.94 104 SER A N 1
ATOM 873 C CA . SER A 1 104 ? -6.009 6.976 5.905 1.00 93.94 104 SER A CA 1
ATOM 874 C C . SER A 1 104 ? -6.757 8.301 6.100 1.00 93.94 104 SER A C 1
ATOM 876 O O . SER A 1 104 ? -6.526 8.996 7.086 1.00 93.94 104 SER A O 1
ATOM 878 N N . LYS A 1 105 ? -7.741 8.628 5.246 1.00 91.94 105 LYS A N 1
ATOM 879 C CA . LYS A 1 105 ? -8.526 9.883 5.300 1.00 91.94 105 LYS A CA 1
ATOM 880 C C . LYS A 1 105 ? -9.057 10.257 6.694 1.00 91.94 105 LYS A C 1
ATOM 882 O O . LYS A 1 105 ? -9.185 11.438 7.002 1.00 91.94 105 LYS A O 1
ATOM 887 N N . TYR A 1 106 ? -9.435 9.268 7.503 1.00 90.31 106 TYR A N 1
ATOM 888 C CA . TYR A 1 106 ? -10.000 9.475 8.844 1.00 90.31 106 TYR A CA 1
ATOM 889 C C . TYR A 1 106 ? -9.071 8.990 9.970 1.00 90.31 106 TYR A C 1
ATOM 891 O O . TYR A 1 106 ? -9.521 8.761 11.094 1.00 90.31 106 TYR A O 1
ATOM 899 N N . TRP A 1 107 ? -7.787 8.776 9.680 1.00 92.44 107 TRP A N 1
ATOM 900 C CA . TRP A 1 107 ? -6.784 8.419 10.682 1.00 92.44 107 TRP A CA 1
ATOM 901 C C . TRP A 1 107 ? -6.491 9.587 11.627 1.00 92.44 107 TRP A C 1
ATOM 903 O O . TRP A 1 107 ? -6.751 10.748 11.311 1.00 92.44 107 TRP A O 1
ATOM 913 N N . THR A 1 108 ? -5.981 9.273 12.821 1.00 92.25 108 THR A N 1
ATOM 914 C CA . THR A 1 108 ? -5.515 10.315 13.743 1.00 92.25 108 THR A CA 1
ATOM 915 C C . THR A 1 108 ? -4.262 10.981 13.179 1.00 92.25 108 THR A C 1
ATOM 917 O O . THR A 1 108 ? -3.546 10.400 12.360 1.00 92.25 108 THR A O 1
ATOM 920 N N . LEU A 1 109 ? -3.956 12.192 13.650 1.00 92.88 109 LEU A N 1
ATOM 921 C CA . LEU A 1 109 ? -2.747 12.905 13.235 1.00 92.88 109 LEU A CA 1
ATOM 922 C C . LEU A 1 109 ? -1.472 12.087 13.497 1.00 92.88 109 LEU A C 1
ATOM 924 O O . LEU A 1 109 ? -0.560 12.099 12.678 1.00 92.88 109 LEU A O 1
ATOM 928 N N . GLU A 1 110 ? -1.405 11.359 14.612 1.00 93.88 110 GLU A N 1
ATOM 929 C CA . GLU A 1 110 ? -0.254 10.511 14.938 1.00 93.88 110 GLU A CA 1
ATOM 930 C C . GLU A 1 110 ? -0.068 9.375 13.921 1.00 93.88 110 GLU A C 1
ATOM 932 O O . GLU A 1 110 ? 1.041 9.148 13.437 1.00 93.88 110 GLU A O 1
ATOM 937 N N . MET A 1 111 ? -1.157 8.700 13.543 1.00 93.06 111 MET A N 1
ATOM 938 C CA . MET A 1 111 ? -1.116 7.647 12.528 1.00 93.06 111 MET A CA 1
ATOM 939 C C . MET A 1 111 ? -0.722 8.207 11.157 1.00 93.06 111 MET A C 1
ATOM 941 O O . MET A 1 111 ? 0.071 7.590 10.454 1.00 93.06 111 MET A O 1
ATOM 945 N N . LEU A 1 112 ? -1.231 9.389 10.787 1.00 94.56 112 LEU A N 1
ATOM 946 C CA . LEU A 1 112 ? -0.852 10.064 9.541 1.00 94.56 112 LEU A CA 1
ATOM 947 C C . LEU A 1 112 ? 0.632 10.444 9.526 1.00 94.56 112 LEU A C 1
ATOM 949 O O . LEU A 1 112 ? 1.293 10.244 8.513 1.00 94.56 112 LEU A O 1
ATOM 953 N N . LYS A 1 113 ? 1.177 10.946 10.641 1.00 95.25 113 LYS A N 1
ATOM 954 C CA . LYS A 1 113 ? 2.616 11.230 10.758 1.00 95.25 113 LYS A CA 1
ATOM 955 C C . LYS A 1 113 ? 3.447 9.968 10.528 1.00 95.25 113 LYS A C 1
ATOM 957 O O . LYS A 1 113 ? 4.376 10.005 9.730 1.00 95.25 113 LYS A O 1
ATOM 962 N N . LYS A 1 114 ? 3.078 8.853 11.169 1.00 94.94 114 LYS A N 1
ATOM 963 C CA . LYS A 1 114 ? 3.748 7.553 10.992 1.00 94.94 114 LYS A CA 1
ATOM 964 C C . LYS A 1 114 ? 3.659 7.049 9.548 1.00 94.94 114 LYS A C 1
ATOM 966 O O . LYS A 1 114 ? 4.660 6.583 9.013 1.00 94.94 114 LYS A O 1
ATOM 971 N N . LEU A 1 115 ? 2.492 7.189 8.914 1.00 95.25 115 LEU A N 1
ATOM 972 C CA . LEU A 1 115 ? 2.288 6.839 7.508 1.00 95.25 115 LEU A CA 1
ATOM 973 C C . LEU A 1 115 ? 3.238 7.622 6.600 1.00 95.25 115 LEU A C 1
ATOM 975 O O . LEU A 1 115 ? 4.031 7.026 5.879 1.00 95.25 115 LEU A O 1
ATOM 979 N N . TRP A 1 116 ? 3.188 8.953 6.652 1.00 95.50 116 TRP A N 1
ATOM 980 C CA . TRP A 1 116 ? 3.979 9.792 5.753 1.00 95.50 116 TRP A CA 1
ATOM 981 C C . TRP A 1 116 ? 5.480 9.710 6.032 1.00 95.50 116 TRP A C 1
ATOM 983 O O . TRP A 1 116 ? 6.264 9.778 5.091 1.00 95.50 116 TRP A O 1
ATOM 993 N N . GLN A 1 117 ? 5.893 9.474 7.282 1.00 96.56 117 GLN A N 1
ATOM 994 C CA . GLN A 1 117 ? 7.297 9.229 7.622 1.00 96.56 117 GLN A CA 1
ATOM 995 C C . GLN A 1 117 ? 7.877 8.012 6.883 1.00 96.56 117 GLN A C 1
ATOM 997 O O . GLN A 1 117 ? 9.054 8.029 6.537 1.00 96.56 117 GLN A O 1
ATOM 1002 N N . LYS A 1 118 ? 7.067 6.975 6.626 1.00 95.56 118 LYS A N 1
ATOM 1003 C CA . LYS A 1 118 ? 7.483 5.794 5.852 1.00 95.56 118 LYS A CA 1
ATOM 1004 C C . LYS A 1 118 ? 7.226 5.949 4.356 1.00 95.56 118 LYS A C 1
ATOM 1006 O O . LYS A 1 118 ? 8.033 5.513 3.546 1.00 95.56 118 LYS A O 1
ATOM 1011 N N . LEU A 1 119 ? 6.111 6.573 3.983 1.00 94.75 119 LEU A N 1
ATOM 1012 C CA . LEU A 1 119 ? 5.677 6.625 2.592 1.00 94.75 119 LEU A CA 1
ATOM 1013 C C . LEU A 1 119 ? 6.441 7.664 1.762 1.00 94.75 119 LEU A C 1
ATOM 1015 O O . LEU A 1 119 ? 6.681 7.423 0.589 1.00 94.75 119 LEU A O 1
ATOM 1019 N N . ILE A 1 120 ? 6.852 8.794 2.350 1.00 95.50 120 ILE A N 1
ATOM 1020 C CA . ILE A 1 120 ? 7.659 9.807 1.649 1.00 95.50 120 ILE A CA 1
ATOM 1021 C C . ILE A 1 120 ? 8.991 9.233 1.136 1.00 95.50 120 ILE A C 1
ATOM 1023 O O . ILE A 1 120 ? 9.239 9.360 -0.061 1.00 95.50 120 ILE A O 1
ATOM 1027 N N . PRO A 1 121 ? 9.854 8.609 1.969 1.00 96.62 121 PRO A N 1
ATOM 1028 C CA . PRO A 1 121 ? 11.115 8.060 1.471 1.00 96.62 121 PRO A CA 1
ATOM 1029 C C . PRO A 1 121 ? 10.888 6.960 0.429 1.00 96.62 121 PRO A C 1
ATOM 1031 O O . PRO A 1 121 ? 11.549 6.978 -0.603 1.00 96.62 121 PRO A O 1
ATOM 1034 N N . PHE A 1 122 ? 9.892 6.094 0.640 1.00 96.00 122 PHE A N 1
ATOM 1035 C CA . PHE A 1 122 ? 9.502 5.070 -0.329 1.00 96.00 122 PHE A CA 1
ATOM 1036 C C . PHE A 1 122 ? 9.085 5.672 -1.685 1.00 96.00 122 PHE A C 1
ATOM 1038 O O . PHE A 1 122 ? 9.572 5.258 -2.731 1.00 96.00 122 PHE A O 1
ATOM 1045 N N . LEU A 1 123 ? 8.214 6.688 -1.693 1.00 94.69 123 LEU A N 1
ATOM 1046 C CA . LEU A 1 123 ? 7.778 7.343 -2.931 1.00 94.69 123 LEU A CA 1
ATOM 1047 C C . LEU A 1 123 ? 8.922 8.085 -3.628 1.00 94.69 123 LEU A C 1
ATOM 1049 O O . LEU A 1 123 ? 8.977 8.090 -4.854 1.00 94.69 123 LEU A O 1
ATOM 1053 N N . ASN A 1 124 ? 9.841 8.691 -2.873 1.00 95.19 124 ASN A N 1
ATOM 1054 C CA . ASN A 1 124 ? 11.027 9.328 -3.448 1.00 95.19 124 ASN A CA 1
ATOM 1055 C C . ASN A 1 124 ? 11.921 8.307 -4.161 1.00 95.19 124 ASN A C 1
ATOM 1057 O O . ASN A 1 124 ? 12.394 8.573 -5.265 1.00 95.19 124 ASN A O 1
ATOM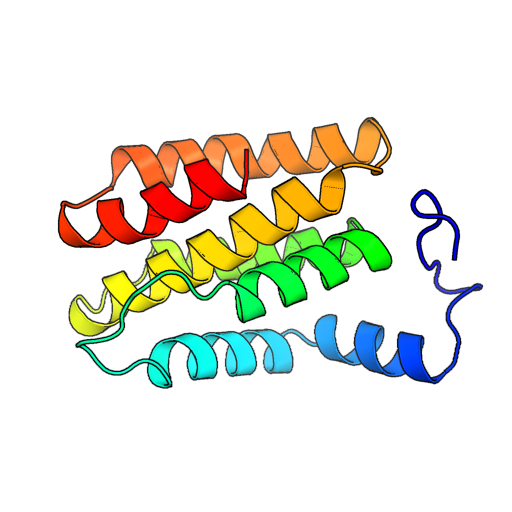 1061 N N . GLU A 1 125 ? 12.132 7.142 -3.551 1.00 95.44 125 GLU A N 1
ATOM 1062 C CA . GLU A 1 125 ? 12.884 6.043 -4.153 1.00 95.44 125 GLU A CA 1
ATOM 1063 C C . GLU A 1 125 ? 12.207 5.515 -5.417 1.00 95.44 125 GLU A C 1
ATOM 1065 O O . GLU A 1 125 ? 12.863 5.403 -6.453 1.00 95.44 125 GLU A O 1
ATOM 1070 N N . VAL A 1 126 ? 10.891 5.279 -5.366 1.00 93.69 126 VAL A N 1
ATOM 1071 C CA . VAL A 1 126 ? 10.106 4.889 -6.543 1.00 93.69 126 VAL A CA 1
ATOM 1072 C C . VAL A 1 126 ? 10.308 5.902 -7.662 1.00 93.69 126 VAL A C 1
ATOM 1074 O O . VAL A 1 126 ? 10.774 5.523 -8.729 1.00 93.69 126 VAL A O 1
ATOM 1077 N N . CYS A 1 127 ? 10.035 7.186 -7.411 1.00 90.88 127 CYS A N 1
ATOM 1078 C CA . CYS A 1 127 ? 10.146 8.253 -8.408 1.00 90.88 127 CYS A CA 1
ATOM 1079 C C . CYS A 1 127 ? 11.556 8.386 -9.005 1.00 90.88 127 CYS A C 1
ATOM 1081 O O . CYS A 1 127 ? 11.683 8.740 -10.174 1.00 90.88 127 CYS A O 1
ATOM 1083 N N . THR A 1 128 ? 12.602 8.102 -8.225 1.00 92.88 128 THR A N 1
ATOM 1084 C CA . THR A 1 128 ? 14.002 8.176 -8.682 1.00 92.88 128 THR A CA 1
ATOM 1085 C C . THR A 1 128 ? 14.364 7.027 -9.627 1.00 92.88 128 THR A C 1
ATOM 1087 O O . THR A 1 128 ? 15.230 7.193 -10.483 1.00 92.88 128 THR A O 1
ATOM 1090 N N . ASN A 1 129 ? 13.688 5.882 -9.502 1.00 90.19 129 ASN A N 1
ATOM 1091 C CA . ASN A 1 129 ? 13.984 4.656 -10.245 1.00 90.19 129 ASN A CA 1
ATOM 1092 C C . ASN A 1 129 ? 12.903 4.287 -11.280 1.00 90.19 129 ASN A C 1
ATOM 1094 O O . ASN A 1 129 ? 12.904 3.167 -11.789 1.00 90.19 129 ASN A O 1
ATOM 1098 N N . LEU A 1 130 ? 11.973 5.196 -11.601 1.00 88.81 130 LEU A N 1
ATOM 1099 C CA . LEU A 1 130 ? 10.926 4.926 -12.591 1.00 88.81 130 LEU A CA 1
ATOM 1100 C C . LEU A 1 130 ? 11.512 4.717 -13.992 1.00 88.81 130 LEU A C 1
ATOM 1102 O O . LEU A 1 130 ? 12.287 5.528 -14.498 1.00 88.81 130 LEU A O 1
ATOM 1106 N N . SER A 1 131 ? 11.047 3.658 -14.646 1.00 86.31 131 SER A N 1
ATOM 1107 C CA . SER A 1 131 ? 11.220 3.415 -16.077 1.00 86.31 131 SER A CA 1
ATOM 1108 C C . SER A 1 131 ? 9.954 3.833 -16.843 1.00 86.31 131 SER A C 1
ATOM 1110 O O . SER A 1 131 ? 8.891 3.976 -16.230 1.00 86.31 131 SER A O 1
ATOM 1112 N N . PRO A 1 132 ? 10.002 4.020 -18.174 1.00 83.81 132 PRO A N 1
ATOM 1113 C CA . PRO A 1 132 ? 8.809 4.326 -18.970 1.00 83.81 132 PRO A CA 1
ATOM 1114 C C . PRO A 1 132 ? 7.667 3.311 -18.792 1.00 83.81 132 PRO A C 1
ATOM 1116 O O . PRO A 1 132 ? 6.500 3.695 -18.744 1.00 83.81 132 PRO A O 1
ATOM 1119 N N . GLU A 1 133 ? 8.002 2.030 -18.642 1.00 80.12 133 GLU A N 1
ATOM 1120 C CA . GLU A 1 133 ? 7.049 0.931 -18.466 1.00 80.12 133 GLU A CA 1
ATOM 1121 C C . GLU A 1 133 ? 6.352 1.033 -17.102 1.00 80.12 133 GLU A C 1
ATOM 1123 O O . GLU A 1 133 ? 5.125 0.975 -17.001 1.00 80.12 133 GLU A O 1
ATOM 1128 N N . THR A 1 134 ? 7.129 1.282 -16.046 1.00 85.19 134 THR A N 1
ATOM 1129 C CA . THR A 1 134 ? 6.621 1.363 -14.668 1.00 85.19 134 THR A CA 1
ATOM 1130 C C . THR A 1 134 ? 5.954 2.701 -14.358 1.00 85.19 134 THR A C 1
ATOM 1132 O O . THR A 1 134 ? 5.053 2.750 -13.523 1.00 85.19 134 THR A O 1
ATOM 1135 N N . LEU A 1 135 ? 6.305 3.785 -15.057 1.00 85.69 135 LEU A N 1
ATOM 1136 C CA . LEU A 1 135 ? 5.684 5.106 -14.901 1.00 85.69 135 LEU A CA 1
ATOM 1137 C C . LEU A 1 135 ? 4.158 5.053 -15.080 1.00 85.69 135 LEU A C 1
ATOM 1139 O O . LEU A 1 135 ? 3.417 5.663 -14.305 1.00 85.69 135 LEU A O 1
ATOM 1143 N N . SER A 1 136 ? 3.687 4.281 -16.063 1.00 83.19 136 SER A N 1
ATOM 1144 C CA . SER A 1 136 ? 2.257 4.105 -16.352 1.00 83.19 136 SER A CA 1
ATOM 1145 C C . SER A 1 136 ? 1.478 3.505 -15.168 1.00 83.19 136 SER A C 1
ATOM 1147 O O . SER A 1 136 ? 0.334 3.891 -14.906 1.00 83.19 136 SER A O 1
ATOM 1149 N N . CYS A 1 137 ? 2.126 2.630 -14.390 1.00 83.50 137 CYS A N 1
ATOM 1150 C CA . CYS A 1 137 ? 1.550 2.001 -13.205 1.00 83.50 137 CYS A CA 1
ATOM 1151 C C . CYS A 1 137 ? 1.272 3.033 -12.100 1.00 83.50 137 CYS A C 1
ATOM 1153 O O . CYS A 1 137 ? 0.236 2.984 -11.430 1.00 83.50 137 CYS A O 1
ATOM 1155 N N . TRP A 1 138 ? 2.181 3.998 -11.927 1.00 89.38 138 TRP A N 1
ATOM 1156 C CA . TRP A 1 138 ? 2.112 4.994 -10.856 1.00 89.38 138 TRP A CA 1
ATOM 1157 C C . TRP A 1 138 ? 1.255 6.213 -11.197 1.00 89.38 138 TRP A C 1
ATOM 1159 O O . TRP A 1 138 ? 0.696 6.819 -10.284 1.00 89.38 138 TRP A O 1
ATOM 1169 N N . ASP A 1 139 ? 1.054 6.532 -12.479 1.00 85.62 139 ASP A N 1
ATOM 1170 C CA . ASP A 1 139 ? 0.157 7.619 -12.904 1.00 85.62 139 ASP A CA 1
ATOM 1171 C C . ASP A 1 139 ? -1.263 7.441 -12.326 1.00 85.62 139 ASP A C 1
ATOM 1173 O O . ASP A 1 139 ? -1.855 8.359 -11.751 1.00 85.62 139 ASP A O 1
ATOM 1177 N N . SER A 1 140 ? -1.781 6.210 -12.352 1.00 75.81 140 SER A N 1
ATOM 1178 C CA . SER A 1 140 ? -3.068 5.882 -11.725 1.00 75.81 140 SER A CA 1
ATOM 1179 C C . SER A 1 140 ? -3.024 5.971 -10.196 1.00 75.81 140 SER A C 1
ATOM 1181 O O . SER A 1 140 ? -3.983 6.446 -9.585 1.00 75.81 140 SER A O 1
ATOM 1183 N N . CYS A 1 141 ? -1.915 5.577 -9.560 1.00 81.56 141 CYS A N 1
ATOM 1184 C CA . CYS A 1 141 ? -1.744 5.755 -8.117 1.00 81.56 141 CYS A CA 1
ATOM 1185 C C . CYS A 1 141 ? -1.824 7.229 -7.725 1.00 81.56 141 CYS A C 1
ATOM 1187 O O . CYS A 1 141 ? -2.490 7.557 -6.750 1.00 81.56 141 CYS A O 1
ATOM 1189 N N . PHE A 1 142 ? -1.216 8.134 -8.486 1.00 80.88 142 PHE A N 1
ATOM 1190 C CA . PHE A 1 142 ? -1.285 9.560 -8.185 1.00 80.88 142 PHE A CA 1
ATOM 1191 C C . PHE A 1 142 ? -2.663 10.156 -8.486 1.00 80.88 142 PHE A C 1
ATOM 1193 O O . PHE A 1 142 ? -3.176 10.915 -7.669 1.00 80.88 142 PHE A O 1
ATOM 1200 N N . LYS A 1 143 ? -3.317 9.742 -9.579 1.00 79.62 143 LYS A N 1
ATOM 1201 C CA . LYS A 1 143 ? -4.685 10.177 -9.924 1.00 79.62 143 LYS A CA 1
ATOM 1202 C C . LYS A 1 143 ? -5.751 9.717 -8.926 1.00 79.62 143 LYS A C 1
ATOM 1204 O O . LYS A 1 143 ? -6.704 10.447 -8.664 1.00 79.62 143 LYS A O 1
ATOM 1209 N N . PHE A 1 144 ? -5.649 8.487 -8.420 1.00 68.88 144 PHE A N 1
ATOM 1210 C CA . PHE A 1 144 ? -6.652 7.909 -7.519 1.00 68.88 144 PHE A CA 1
ATOM 1211 C C . PHE A 1 144 ? -6.254 7.970 -6.041 1.00 68.88 144 PHE A C 1
ATOM 1213 O O . PHE A 1 144 ? -7.134 7.904 -5.177 1.00 68.88 144 PHE A O 1
ATOM 1220 N N . GLY A 1 145 ? -4.963 8.027 -5.735 1.00 61.34 145 GLY A N 1
ATOM 1221 C CA . GLY A 1 145 ? -4.400 7.960 -4.389 1.00 61.34 145 GLY A CA 1
ATOM 1222 C C . GLY A 1 145 ? -4.304 9.312 -3.692 1.00 61.34 145 GLY A C 1
ATOM 1223 O O . GLY A 1 145 ? -4.600 9.370 -2.497 1.00 61.34 145 GLY A O 1
ATOM 1224 N N . MET A 1 146 ? -3.951 10.373 -4.425 1.00 61.22 146 MET A N 1
ATOM 1225 C CA . MET A 1 146 ? -3.936 11.762 -3.939 1.00 61.22 146 MET A CA 1
ATOM 1226 C C . MET A 1 146 ? -5.274 12.465 -4.197 1.00 61.22 146 MET A C 1
ATOM 1228 O O . MET A 1 146 ? -5.628 13.340 -3.375 1.00 61.22 146 MET A O 1
#

Sequence (146 aa):
MNKRERYTKETMSEYVAILYNRFMDKNFVTQLIQYMILADEKNELNFNIHRFRMFKGLFRNFGIDLMDHFMEQLDILIHEKMIEKQEGCHRVAAEIVAGMIRGSKYWTLEMLKKLWQKLIPFLNEVCTNLSPETLSCWDSCFKFGM